Protein AF-A0A4U9HST6-F1 (afdb_monomer)

pLDDT: mean 80.11, std 18.67, range [31.17, 98.44]

Sequence (121 aa):
MITGSPAMVTERLPWSEQAAEWLRQAMAIRLPIFGVCYGHQLLAHALGGEVGYHPQGMEVGTLEIELLPAGASDRRLMTLPPRFKANLIHAQSVLTPPPAPRCWPARRRMTTRSCAMVIMR

Mean predicted aligned error: 6.37 Å

InterPro domains:
  IPR017926 Glutamine amidotransferase [PF00117] (2-91)
  IPR029062 Class I glutamine amidotransferase-like [G3DSA:3.40.50.880] (1-117)
  IPR029062 Class I glutamine amidotransferase-like [SSF52317] (2-99)
  IPR044992 Glutamine amidotransferase domain containing protein ChyE-like [PTHR42695] (1-100)
  IPR044992 Glutamine amidotransferase domain containing protein ChyE-like [cd01741] (1-99)

Radius of gyration: 13.78 Å; Cα contacts (8 Å, |Δi|>4): 216; chains: 1; bounding box: 35×29×34 Å

Organism: Serratia rubidaea (NCBI:txid61652)

Structure (mmCIF, N/CA/C/O backbone):
data_AF-A0A4U9HST6-F1
#
_entry.id   AF-A0A4U9HST6-F1
#
loop_
_atom_site.group_PDB
_atom_site.id
_atom_site.type_symbol
_atom_site.label_atom_id
_atom_site.label_alt_id
_atom_site.label_comp_id
_atom_site.label_asym_id
_atom_site.label_entity_id
_atom_site.label_seq_id
_atom_site.pdbx_PDB_ins_code
_atom_site.Cartn_x
_atom_site.Cartn_y
_atom_site.Cartn_z
_atom_site.occupancy
_atom_site.B_iso_or_equiv
_atom_site.auth_seq_id
_atom_site.auth_comp_id
_atom_site.auth_asym_id
_atom_site.auth_atom_id
_atom_site.pdbx_PDB_model_num
ATOM 1 N N . MET A 1 1 ? -12.885 1.704 -2.859 1.00 89.38 1 MET A N 1
ATOM 2 C CA . MET A 1 1 ? -11.508 1.982 -3.328 1.00 89.38 1 MET A CA 1
ATOM 3 C C . MET A 1 1 ? -10.830 2.872 -2.302 1.00 89.38 1 MET A C 1
ATOM 5 O O . MET A 1 1 ? -11.487 3.789 -1.835 1.00 89.38 1 MET A O 1
ATOM 9 N N . ILE A 1 2 ? -9.572 2.594 -1.954 1.00 93.38 2 ILE A N 1
ATOM 10 C CA . ILE A 1 2 ? -8.730 3.388 -1.047 1.00 93.38 2 ILE A CA 1
ATOM 11 C C . ILE A 1 2 ? -7.495 3.839 -1.828 1.00 93.38 2 ILE A C 1
ATOM 13 O O . ILE A 1 2 ? -6.776 3.012 -2.396 1.00 93.38 2 ILE A O 1
ATOM 17 N N . THR A 1 3 ? -7.287 5.146 -1.904 1.00 93.62 3 THR A N 1
ATOM 18 C CA . THR A 1 3 ? -6.256 5.781 -2.733 1.00 93.62 3 THR A CA 1
ATOM 19 C C . THR A 1 3 ? -4.921 5.927 -1.999 1.00 93.62 3 THR A C 1
ATOM 21 O O . THR A 1 3 ? -4.765 5.504 -0.853 1.00 93.62 3 THR A O 1
ATOM 24 N N . GLY A 1 4 ? -3.955 6.559 -2.673 1.00 92.06 4 GLY A N 1
ATOM 25 C CA . GLY A 1 4 ? -2.746 7.072 -2.037 1.00 92.06 4 GLY A CA 1
ATOM 26 C C . GLY A 1 4 ? -3.027 8.239 -1.079 1.00 92.06 4 GLY A C 1
ATOM 27 O O . GLY A 1 4 ? -4.101 8.842 -1.114 1.00 92.06 4 GLY A O 1
ATOM 28 N N . SER A 1 5 ? -2.034 8.549 -0.251 1.00 94.38 5 SER A N 1
ATOM 29 C CA . SER A 1 5 ? -1.986 9.674 0.684 1.00 94.38 5 SER A CA 1
ATOM 30 C C . SER A 1 5 ? -0.523 10.109 0.834 1.00 94.38 5 SER A C 1
ATOM 32 O O . SER A 1 5 ? 0.354 9.250 0.707 1.00 94.38 5 SER A O 1
ATOM 34 N N . PRO A 1 6 ? -0.231 11.397 1.098 1.00 93.56 6 PRO A N 1
ATOM 35 C CA . PRO A 1 6 ? 1.113 11.826 1.488 1.00 93.56 6 PRO A CA 1
ATOM 36 C C . PRO A 1 6 ? 1.511 11.352 2.896 1.00 93.56 6 PRO A C 1
ATOM 38 O O . PRO A 1 6 ? 2.682 11.443 3.251 1.00 93.56 6 PRO A O 1
ATOM 41 N N . ALA A 1 7 ? 0.552 10.876 3.697 1.00 96.31 7 ALA A N 1
ATOM 42 C CA . ALA A 1 7 ? 0.805 10.371 5.039 1.00 96.31 7 ALA A CA 1
ATOM 43 C C . ALA A 1 7 ? 1.462 8.987 5.025 1.00 96.31 7 ALA A C 1
ATOM 45 O O . ALA A 1 7 ? 1.279 8.196 4.094 1.00 96.31 7 ALA A O 1
ATOM 46 N N . MET A 1 8 ? 2.161 8.676 6.108 1.00 97.00 8 MET A N 1
ATOM 47 C CA . MET A 1 8 ? 2.812 7.391 6.323 1.00 97.00 8 MET A CA 1
ATOM 48 C C . MET A 1 8 ? 1.984 6.553 7.297 1.00 97.00 8 MET A C 1
ATOM 50 O O . MET A 1 8 ? 1.543 7.035 8.339 1.00 97.00 8 MET A O 1
ATOM 54 N N . VAL A 1 9 ? 1.794 5.265 7.006 1.00 97.25 9 VAL A N 1
ATOM 55 C CA . VAL A 1 9 ? 1.046 4.362 7.906 1.00 97.25 9 VAL A CA 1
ATOM 56 C C . VAL A 1 9 ? 1.717 4.290 9.282 1.00 97.25 9 VAL A C 1
ATOM 58 O O . VAL A 1 9 ? 1.038 4.213 10.303 1.00 97.25 9 VAL A O 1
ATOM 61 N N . THR A 1 10 ? 3.048 4.392 9.329 1.00 97.62 10 THR A N 1
ATOM 62 C CA . THR A 1 10 ? 3.818 4.379 10.584 1.00 97.62 10 THR A CA 1
ATOM 63 C C . THR A 1 10 ? 3.621 5.614 11.456 1.00 97.62 10 THR A C 1
ATOM 65 O O . THR A 1 10 ? 3.970 5.561 12.630 1.00 97.62 10 THR A O 1
ATOM 68 N N . GLU A 1 11 ? 3.082 6.716 10.927 1.00 97.81 11 GLU A N 1
ATOM 69 C CA . GLU A 1 11 ? 2.760 7.897 11.744 1.00 97.81 11 GLU A CA 1
ATOM 70 C C . GLU A 1 11 ? 1.567 7.639 12.668 1.00 97.81 11 GLU A C 1
ATOM 72 O O . GLU A 1 11 ? 1.387 8.365 13.642 1.00 97.81 11 GLU A O 1
ATOM 77 N N . ARG A 1 12 ? 0.751 6.612 12.375 1.00 97.31 12 ARG A N 1
ATOM 78 C CA . ARG A 1 12 ? -0.414 6.206 13.181 1.00 97.31 12 ARG A CA 1
ATOM 79 C C . ARG A 1 12 ? -1.334 7.375 13.540 1.00 97.31 12 ARG A C 1
ATOM 81 O O . ARG A 1 12 ? -1.856 7.467 14.651 1.00 97.31 12 ARG A O 1
ATOM 88 N N . LEU A 1 13 ? -1.530 8.284 12.584 1.00 98.38 13 LEU A N 1
ATOM 89 C CA . LEU A 1 13 ? -2.403 9.441 12.763 1.00 98.38 13 LEU A CA 1
ATOM 90 C C . LEU A 1 13 ? -3.819 8.976 13.154 1.00 98.38 13 LEU A C 1
ATOM 92 O O . LEU A 1 13 ? -4.282 7.961 12.627 1.00 98.38 13 LEU A O 1
ATOM 96 N N . PRO A 1 14 ? -4.557 9.708 14.012 1.00 98.44 14 PRO A N 1
ATOM 97 C CA . PRO A 1 14 ? -5.857 9.250 14.508 1.00 98.44 14 PRO A CA 1
ATOM 98 C C . PRO A 1 14 ? -6.851 8.866 13.405 1.00 98.44 14 PRO A C 1
ATOM 100 O O . PRO A 1 14 ? -7.544 7.859 13.522 1.00 98.44 14 PRO A O 1
ATOM 103 N N . TRP A 1 15 ? -6.893 9.625 12.308 1.00 97.69 15 TRP A N 1
ATOM 104 C CA . TRP A 1 15 ? -7.747 9.323 11.156 1.00 97.69 15 TRP A CA 1
ATOM 105 C C . TRP A 1 15 ? -7.286 8.070 10.391 1.00 97.69 15 TRP A C 1
ATOM 107 O O . TRP A 1 15 ? -8.117 7.358 9.835 1.00 97.69 15 TRP A O 1
ATOM 117 N N . SER A 1 16 ? -5.979 7.783 10.375 1.00 98.06 16 SER A N 1
ATOM 118 C CA . SER A 1 16 ? -5.385 6.610 9.719 1.00 98.06 16 SER A CA 1
ATOM 119 C C . SER A 1 16 ? -5.770 5.344 10.478 1.00 98.06 16 SER A C 1
ATOM 121 O O . SER A 1 16 ? -6.227 4.374 9.882 1.00 98.06 16 SER A O 1
ATOM 123 N N . GLU A 1 17 ? -5.675 5.372 11.807 1.00 98.38 17 GLU A N 1
ATOM 124 C CA . GLU A 1 17 ? -6.099 4.255 12.660 1.00 98.38 17 GLU A CA 1
ATOM 125 C C . GLU A 1 17 ? -7.620 4.039 12.604 1.00 98.38 17 GLU A C 1
ATOM 127 O O . GLU A 1 17 ? -8.079 2.900 12.523 1.00 98.38 17 GLU A O 1
ATOM 132 N N . GLN A 1 18 ? -8.411 5.118 12.562 1.00 98.31 18 GLN A N 1
ATOM 133 C CA . GLN A 1 18 ? -9.863 5.035 12.352 1.00 98.31 18 GLN A CA 1
ATOM 134 C C . GLN A 1 18 ? -10.210 4.441 10.980 1.00 98.31 18 GLN A C 1
ATOM 136 O O . GLN A 1 18 ? -11.097 3.595 10.879 1.00 98.31 18 GLN A O 1
ATOM 141 N N . ALA A 1 19 ? -9.490 4.829 9.925 1.00 97.62 19 ALA A N 1
ATOM 142 C CA . ALA A 1 19 ? -9.664 4.252 8.597 1.00 97.62 19 ALA A CA 1
ATOM 143 C C . ALA A 1 19 ? -9.261 2.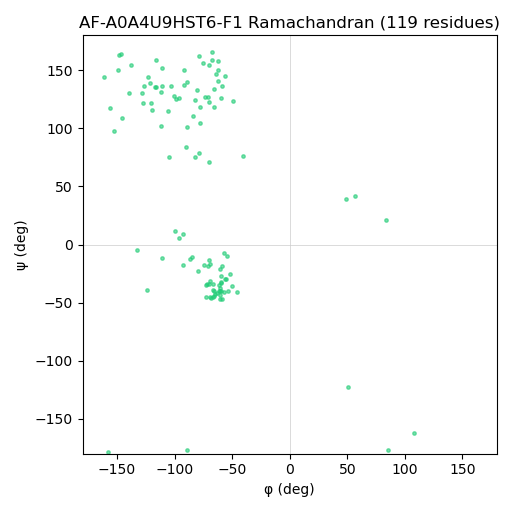767 8.564 1.00 97.62 19 ALA A C 1
ATOM 145 O O . ALA A 1 19 ? -9.964 1.962 7.954 1.00 97.62 19 ALA A O 1
ATOM 146 N N . ALA A 1 20 ? -8.183 2.377 9.252 1.00 96.94 20 ALA A N 1
ATOM 147 C CA . ALA A 1 20 ? -7.809 0.972 9.414 1.00 96.94 20 ALA A CA 1
ATOM 148 C C . ALA A 1 20 ? -8.909 0.176 10.130 1.00 96.94 20 ALA A C 1
ATOM 150 O O . ALA A 1 20 ? -9.215 -0.944 9.725 1.00 96.94 20 ALA A O 1
ATOM 151 N N . GLU A 1 21 ? -9.539 0.754 11.153 1.00 97.56 21 GLU A N 1
ATOM 152 C CA . GLU A 1 21 ? -10.661 0.123 11.848 1.00 97.56 21 GLU A CA 1
ATOM 153 C C . GLU A 1 21 ? -11.890 -0.029 10.948 1.00 97.56 21 GLU A C 1
ATOM 155 O O . GLU A 1 21 ? -12.461 -1.116 10.854 1.00 97.56 21 GLU A O 1
ATOM 160 N N . TRP A 1 22 ? -12.239 1.009 10.190 1.00 96.75 22 TRP A N 1
ATOM 161 C CA . TRP A 1 22 ? -13.295 0.916 9.186 1.00 96.75 22 TRP A CA 1
ATOM 162 C C . TRP A 1 22 ? -13.008 -0.184 8.151 1.00 96.75 22 TRP A C 1
ATOM 164 O O . TRP A 1 22 ? -13.904 -0.953 7.801 1.00 96.75 22 TRP A O 1
ATOM 174 N N . LEU A 1 23 ? -11.752 -0.328 7.705 1.00 94.19 23 LEU A N 1
ATOM 175 C CA . LEU A 1 23 ? -11.354 -1.407 6.796 1.00 94.19 23 LEU A CA 1
ATOM 176 C C . LEU A 1 23 ? -11.568 -2.791 7.417 1.00 94.19 23 LEU A C 1
ATOM 178 O O . LEU A 1 23 ? -12.052 -3.686 6.722 1.00 94.19 23 LEU A O 1
ATOM 182 N N . ARG A 1 24 ? -11.275 -2.978 8.711 1.00 92.69 24 ARG A N 1
ATOM 183 C CA . ARG A 1 24 ? -11.549 -4.249 9.412 1.00 92.69 24 ARG A CA 1
ATOM 184 C C . ARG A 1 24 ? -13.041 -4.575 9.405 1.00 92.69 24 ARG A C 1
ATOM 186 O O . ARG A 1 24 ? -13.409 -5.713 9.116 1.00 92.69 24 ARG A O 1
ATOM 193 N N . GLN A 1 25 ? -13.893 -3.585 9.662 1.00 94.38 25 GLN A N 1
ATOM 194 C CA . GLN A 1 25 ? -15.351 -3.748 9.656 1.00 94.38 25 GLN A CA 1
ATOM 195 C C . GLN A 1 25 ? -15.886 -4.053 8.252 1.00 94.38 25 GLN A C 1
ATOM 197 O O . GLN A 1 25 ? -16.662 -4.991 8.068 1.00 94.38 25 GLN A O 1
ATOM 202 N N . ALA A 1 26 ? -15.419 -3.320 7.241 1.00 91.88 26 ALA A N 1
ATOM 203 C CA . ALA A 1 26 ? -15.775 -3.550 5.846 1.00 91.88 26 ALA A CA 1
ATOM 204 C C . ALA A 1 26 ? -15.350 -4.954 5.371 1.00 91.88 26 ALA A C 1
ATOM 206 O O . ALA A 1 26 ? -16.093 -5.634 4.663 1.00 91.88 26 ALA A O 1
ATOM 207 N N . MET A 1 27 ? -14.192 -5.440 5.815 1.00 86.69 27 MET A N 1
ATOM 208 C CA . MET A 1 27 ? -13.758 -6.807 5.537 1.00 86.69 27 MET A CA 1
ATOM 209 C C . MET A 1 27 ? -14.572 -7.869 6.278 1.00 86.69 27 MET A C 1
ATOM 211 O O . MET A 1 27 ? -14.810 -8.939 5.719 1.00 86.69 27 MET A O 1
ATOM 215 N N . ALA A 1 28 ? -15.036 -7.591 7.499 1.00 88.44 28 ALA A N 1
ATOM 216 C CA . ALA A 1 28 ? -15.884 -8.515 8.253 1.00 88.44 28 ALA A CA 1
ATOM 217 C C . ALA A 1 28 ? -17.194 -8.834 7.508 1.00 88.44 28 A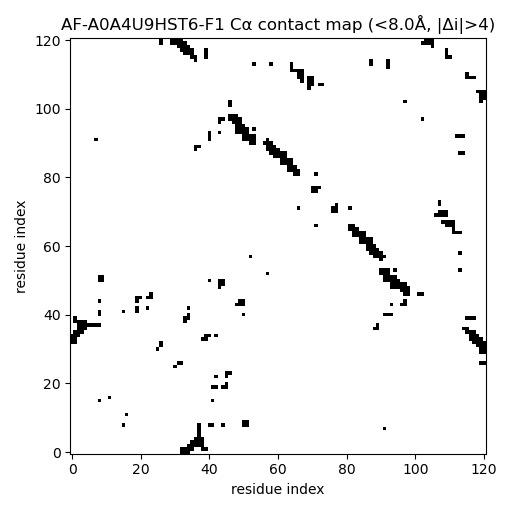LA A C 1
ATOM 219 O O . ALA A 1 28 ? -17.684 -9.962 7.574 1.00 88.44 28 ALA A O 1
ATOM 220 N N . ILE A 1 29 ? -17.715 -7.872 6.739 1.00 89.56 29 ILE A N 1
ATOM 221 C CA . ILE A 1 29 ? -18.903 -8.043 5.887 1.00 89.56 29 ILE A CA 1
ATOM 222 C C . ILE A 1 29 ? -18.576 -8.451 4.444 1.00 89.56 29 ILE A C 1
ATOM 224 O O . ILE A 1 29 ? -19.473 -8.468 3.604 1.00 89.56 29 ILE A O 1
ATOM 228 N N . ARG A 1 30 ? -17.314 -8.797 4.144 1.00 84.81 30 ARG A N 1
A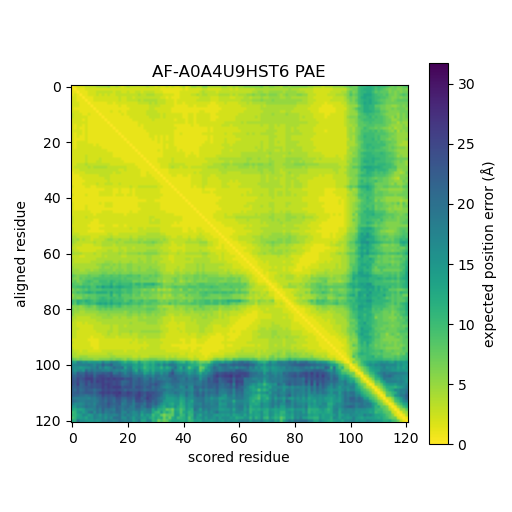TOM 229 C CA . ARG A 1 30 ? -16.854 -9.187 2.797 1.00 84.81 30 ARG A CA 1
ATOM 230 C C . ARG A 1 30 ? -17.141 -8.106 1.747 1.00 84.81 30 ARG A C 1
ATOM 232 O O . ARG A 1 30 ? -17.609 -8.384 0.644 1.00 84.81 30 ARG A O 1
ATOM 239 N N . LEU A 1 31 ? -16.919 -6.841 2.109 1.00 86.12 31 LEU A N 1
ATOM 240 C CA . LEU A 1 31 ? -16.974 -5.752 1.142 1.00 86.12 31 LEU A CA 1
ATOM 241 C C . LEU A 1 31 ? -15.724 -5.818 0.250 1.00 86.12 31 LEU A C 1
ATOM 243 O O . LEU A 1 31 ? -14.607 -5.802 0.776 1.00 86.12 31 LEU A O 1
ATOM 247 N N . PRO A 1 32 ? -15.864 -5.828 -1.087 1.00 83.38 32 PRO A N 1
ATOM 248 C CA . PRO A 1 32 ? -14.705 -5.813 -1.960 1.00 83.38 32 PRO A CA 1
ATOM 249 C C . PRO A 1 32 ? -13.926 -4.499 -1.847 1.00 83.38 32 PRO A C 1
ATOM 251 O O . PRO A 1 32 ? -14.437 -3.424 -2.171 1.00 83.38 32 PRO A O 1
ATOM 254 N N . ILE A 1 33 ? -12.666 -4.580 -1.418 1.00 86.19 33 ILE A N 1
ATOM 255 C CA . ILE A 1 33 ? -11.793 -3.417 -1.221 1.00 86.19 33 ILE A CA 1
ATOM 256 C C . ILE A 1 33 ? -10.619 -3.488 -2.185 1.00 86.19 33 ILE A C 1
ATOM 258 O O . ILE A 1 33 ? -9.976 -4.522 -2.349 1.00 86.19 33 ILE A O 1
ATOM 262 N N . PHE A 1 34 ? -10.339 -2.337 -2.788 1.00 84.69 34 PHE A N 1
ATOM 263 C CA . PHE A 1 34 ? -9.207 -2.098 -3.664 1.00 84.69 34 PHE A CA 1
ATOM 264 C C . PHE A 1 34 ? -8.327 -1.001 -3.076 1.00 84.69 34 PHE A C 1
ATOM 266 O O . PHE A 1 34 ? -8.810 0.126 -2.944 1.00 84.69 34 PHE A O 1
ATOM 273 N N . GLY A 1 35 ? -7.084 -1.327 -2.717 1.00 87.75 35 GLY A N 1
ATOM 274 C CA . GLY A 1 35 ? -6.106 -0.381 -2.172 1.00 87.75 35 GLY A CA 1
ATOM 275 C C . GLY A 1 35 ? -4.958 -0.102 -3.144 1.00 87.75 35 GLY A C 1
ATOM 276 O O . GLY A 1 35 ? -4.423 -1.035 -3.745 1.00 87.75 35 GLY A O 1
ATOM 277 N N . VAL A 1 36 ? -4.569 1.170 -3.273 1.00 87.75 36 VAL A N 1
ATOM 278 C CA . VAL A 1 36 ? -3.452 1.633 -4.120 1.00 87.75 36 VAL A CA 1
ATOM 279 C C . VAL A 1 36 ? -2.486 2.477 -3.287 1.00 87.75 36 VAL A C 1
ATOM 281 O O . VAL A 1 36 ? -2.931 3.339 -2.534 1.00 87.75 36 VAL A O 1
ATOM 284 N N . CYS A 1 37 ? -1.172 2.265 -3.442 1.00 88.94 37 CYS A N 1
ATOM 285 C CA . CYS A 1 37 ? -0.128 2.959 -2.669 1.00 88.94 37 CYS A CA 1
ATOM 286 C C . CYS A 1 37 ? -0.418 2.893 -1.149 1.00 88.94 37 CYS A C 1
ATOM 288 O O . CYS A 1 37 ? -0.623 1.794 -0.633 1.00 88.94 37 CYS A O 1
ATOM 290 N N . TYR A 1 38 ? -0.521 4.031 -0.451 1.00 94.56 38 TYR A N 1
ATOM 291 C CA . TYR A 1 38 ? -0.918 4.108 0.963 1.00 94.56 38 TYR A CA 1
ATOM 292 C C . TYR A 1 38 ? -2.143 3.239 1.289 1.00 94.56 38 TYR A C 1
ATOM 294 O O . TYR A 1 38 ? -2.149 2.536 2.293 1.00 94.56 38 TYR A O 1
ATOM 302 N N . GLY A 1 39 ? -3.157 3.194 0.420 1.00 93.69 39 GLY A N 1
ATOM 303 C CA . GLY A 1 39 ? -4.351 2.384 0.649 1.00 93.69 39 GLY A CA 1
ATOM 304 C C . GLY A 1 39 ? -4.081 0.879 0.747 1.00 93.69 39 GLY A C 1
ATOM 305 O O . GLY A 1 39 ? -4.729 0.199 1.541 1.00 93.69 39 GLY A O 1
ATOM 306 N N . HIS A 1 40 ? -3.117 0.337 -0.011 1.00 89.88 40 HIS A N 1
ATOM 307 C CA . HIS A 1 40 ? -2.736 -1.074 0.145 1.00 89.88 40 HIS A CA 1
ATOM 308 C C . HIS A 1 40 ? -1.948 -1.298 1.437 1.00 89.88 40 HIS A C 1
ATOM 310 O O . HIS A 1 40 ? -2.072 -2.351 2.060 1.00 89.88 40 HIS A O 1
ATOM 316 N N . GLN A 1 41 ? -1.131 -0.319 1.832 1.00 93.38 41 GLN A N 1
ATOM 317 C CA . GLN A 1 41 ? -0.309 -0.385 3.037 1.00 93.38 41 GLN A CA 1
ATOM 318 C C . GLN A 1 41 ? -1.212 -0.354 4.268 1.00 93.38 41 GLN A C 1
ATOM 320 O O . GLN A 1 41 ? -1.104 -1.208 5.144 1.00 93.38 41 GLN A O 1
ATOM 325 N N . LEU A 1 42 ? -2.183 0.561 4.281 1.00 95.56 42 LEU A N 1
ATOM 326 C CA . LEU A 1 42 ? -3.191 0.656 5.325 1.00 95.56 42 LEU A CA 1
ATOM 327 C C . LEU A 1 42 ? -4.013 -0.632 5.429 1.00 95.56 42 LEU A C 1
ATOM 329 O O . LEU A 1 42 ? -4.288 -1.094 6.531 1.00 95.56 42 LEU A O 1
ATOM 333 N N . LEU A 1 43 ? -4.357 -1.251 4.296 1.00 92.44 43 LEU A N 1
ATOM 334 C CA . LEU A 1 43 ? -5.050 -2.538 4.282 1.00 92.44 43 LEU A CA 1
ATOM 335 C C . LEU A 1 43 ? -4.191 -3.668 4.870 1.00 92.44 43 LEU A C 1
ATOM 337 O O . LEU A 1 43 ? -4.691 -4.471 5.655 1.00 92.44 43 LEU A O 1
ATOM 341 N N . ALA A 1 44 ? -2.900 -3.726 4.532 1.00 91.00 44 ALA A N 1
ATOM 342 C CA . ALA A 1 44 ? -1.978 -4.687 5.134 1.00 91.00 44 ALA A CA 1
ATOM 343 C C . ALA A 1 44 ? -1.875 -4.477 6.651 1.00 91.00 44 ALA A C 1
ATOM 345 O O . ALA A 1 44 ? -2.029 -5.435 7.407 1.00 91.00 44 ALA A O 1
ATOM 346 N N . HIS A 1 45 ? -1.708 -3.228 7.092 1.00 94.06 45 HIS A N 1
ATOM 347 C CA . HIS A 1 45 ? -1.674 -2.851 8.504 1.00 94.06 45 HIS A CA 1
ATOM 348 C C . HIS A 1 45 ? -2.966 -3.232 9.243 1.00 94.06 45 HIS A C 1
ATOM 350 O O . HIS A 1 45 ? -2.919 -3.867 10.298 1.00 94.06 45 HIS A O 1
ATOM 356 N N . ALA A 1 46 ? -4.134 -2.933 8.664 1.00 93.50 46 ALA A N 1
ATOM 357 C CA . ALA A 1 46 ? -5.435 -3.279 9.236 1.00 93.50 46 ALA A CA 1
ATOM 358 C C . ALA A 1 46 ? -5.568 -4.788 9.514 1.00 93.50 46 ALA A C 1
ATOM 360 O O . ALA A 1 46 ? -6.241 -5.185 10.469 1.00 93.50 46 ALA A O 1
ATOM 361 N N . LEU A 1 47 ? -4.884 -5.619 8.724 1.00 89.31 47 LEU A N 1
ATOM 362 C CA . LEU A 1 47 ? -4.917 -7.078 8.811 1.00 89.31 47 LEU A CA 1
ATOM 363 C C . LEU A 1 47 ? -3.782 -7.701 9.621 1.00 89.31 47 LEU A C 1
ATOM 365 O O . LEU A 1 47 ? -3.692 -8.930 9.685 1.00 89.31 47 LEU A O 1
ATOM 369 N N . GLY A 1 48 ? -2.953 -6.879 10.263 1.00 89.94 48 GLY A N 1
ATOM 370 C CA . GLY A 1 48 ? -1.823 -7.337 11.069 1.00 89.94 48 GLY A CA 1
ATOM 371 C C . GLY A 1 48 ? -0.565 -7.633 10.253 1.00 89.94 48 GLY A C 1
ATOM 372 O O . GLY A 1 48 ? 0.273 -8.411 10.695 1.00 89.94 48 GLY A O 1
ATOM 373 N N . GLY A 1 49 ? -0.452 -7.063 9.054 1.00 89.81 49 GLY A N 1
ATOM 374 C CA . GLY A 1 49 ? 0.814 -6.942 8.342 1.00 89.81 49 GLY A CA 1
ATOM 375 C C . GLY A 1 49 ? 1.651 -5.789 8.895 1.00 89.81 49 GLY A C 1
ATOM 376 O O . GLY A 1 49 ? 1.147 -4.884 9.562 1.00 89.81 49 GLY A O 1
ATOM 377 N N . GLU A 1 50 ? 2.936 -5.815 8.583 1.00 91.88 50 GLU A N 1
ATOM 378 C CA . GLU A 1 5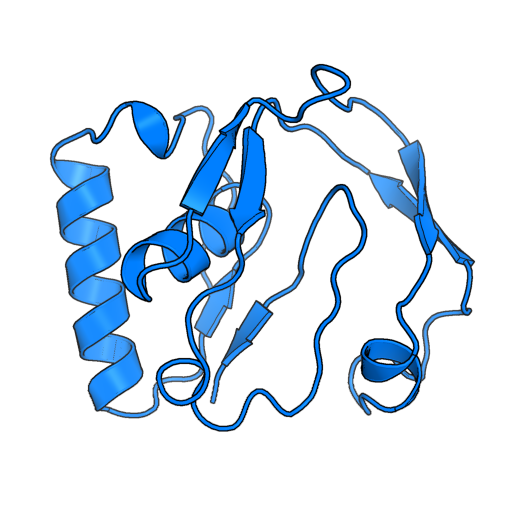0 ? 3.904 -4.801 8.976 1.00 91.88 50 GLU A CA 1
ATOM 379 C C . GLU A 1 50 ? 4.172 -3.857 7.805 1.00 91.88 50 GLU A C 1
ATOM 381 O O . GLU A 1 50 ? 4.505 -4.293 6.700 1.00 91.88 50 GLU A O 1
ATOM 386 N N . VAL A 1 51 ? 4.038 -2.557 8.059 1.00 94.00 51 VAL A N 1
ATOM 387 C CA . VAL A 1 51 ? 4.371 -1.493 7.110 1.00 94.00 51 VAL A CA 1
ATOM 388 C C . VAL A 1 51 ? 5.494 -0.660 7.698 1.00 94.00 51 VAL A C 1
ATOM 390 O O . VAL A 1 51 ? 5.439 -0.280 8.865 1.00 94.00 51 VAL A O 1
ATOM 393 N N . GLY A 1 52 ? 6.484 -0.343 6.875 1.00 94.88 52 GLY A N 1
ATOM 394 C CA . GLY A 1 52 ? 7.598 0.509 7.259 1.00 94.88 52 GLY A CA 1
ATOM 395 C C . GLY A 1 52 ? 8.269 1.128 6.046 1.00 94.88 52 GLY A C 1
ATOM 396 O O . GLY A 1 52 ? 7.837 0.921 4.910 1.00 94.88 52 GLY A O 1
ATOM 397 N N . TYR A 1 53 ? 9.322 1.908 6.285 1.00 94.56 53 TYR A N 1
ATOM 398 C CA . TYR A 1 53 ? 10.118 2.483 5.205 1.00 94.56 53 TYR A CA 1
ATOM 399 C C . TYR A 1 53 ? 10.695 1.388 4.312 1.00 94.56 53 TYR A C 1
ATOM 401 O O . TYR A 1 53 ? 11.160 0.356 4.797 1.00 94.56 53 TYR A O 1
ATOM 409 N N . HIS A 1 54 ? 10.627 1.606 3.000 1.00 88.44 54 HIS A N 1
ATOM 410 C CA . HIS A 1 54 ? 11.143 0.658 2.028 1.00 88.44 54 HIS A CA 1
ATOM 411 C C . HIS A 1 54 ? 12.654 0.462 2.269 1.00 88.44 54 HIS A C 1
ATOM 413 O O . HIS A 1 54 ? 13.386 1.457 2.312 1.00 88.44 54 HIS A O 1
ATOM 419 N N . PRO A 1 55 ? 13.151 -0.782 2.438 1.00 86.88 55 PRO A N 1
ATOM 420 C CA . PRO A 1 55 ? 14.533 -1.029 2.865 1.00 86.88 55 PRO A CA 1
ATOM 421 C C . PRO A 1 55 ? 15.608 -0.480 1.920 1.00 86.88 55 PRO A C 1
ATOM 423 O O . PRO A 1 55 ? 16.748 -0.291 2.332 1.00 86.88 55 PRO A O 1
ATOM 426 N N . GLN A 1 56 ? 15.259 -0.234 0.654 1.00 87.06 56 GLN A N 1
ATOM 427 C CA . GLN A 1 56 ? 16.168 0.310 -0.362 1.00 87.06 56 GLN A CA 1
ATOM 428 C C . GLN A 1 56 ? 15.981 1.822 -0.576 1.00 87.06 56 GLN A C 1
ATOM 430 O O . GLN A 1 56 ? 16.510 2.379 -1.532 1.00 87.06 56 GLN A O 1
ATOM 435 N N . GLY A 1 57 ? 15.228 2.487 0.302 1.00 89.31 57 GLY A N 1
ATOM 436 C CA . GLY A 1 57 ? 14.859 3.891 0.161 1.00 89.31 57 GLY A CA 1
ATOM 437 C C . GLY A 1 57 ? 13.609 4.098 -0.694 1.00 89.31 57 GLY A C 1
ATOM 438 O O . GLY A 1 57 ? 12.951 3.144 -1.112 1.00 89.31 57 GLY A O 1
ATOM 439 N N . MET A 1 58 ? 13.268 5.371 -0.904 1.00 90.19 58 MET A N 1
ATOM 440 C CA . MET A 1 58 ? 12.078 5.795 -1.641 1.00 90.19 58 MET A CA 1
ATOM 441 C C . MET A 1 58 ? 12.161 5.395 -3.115 1.00 90.19 58 MET A C 1
ATOM 443 O O . MET A 1 58 ? 13.161 5.652 -3.783 1.00 90.19 58 MET A O 1
ATOM 447 N N . GLU A 1 59 ? 11.075 4.839 -3.637 1.00 88.25 59 GLU A N 1
ATOM 448 C CA . GLU A 1 59 ? 10.933 4.539 -5.058 1.00 88.25 59 GLU A CA 1
ATOM 449 C C . GLU A 1 59 ? 10.129 5.650 -5.735 1.00 88.25 59 GLU A C 1
ATOM 451 O O . GLU A 1 59 ? 9.026 5.985 -5.294 1.00 88.25 59 GLU A O 1
ATOM 456 N N . VAL A 1 60 ? 10.697 6.240 -6.794 1.00 91.06 60 VAL A N 1
ATOM 457 C CA . VAL A 1 60 ? 10.103 7.356 -7.545 1.00 91.06 60 VAL A CA 1
ATOM 458 C C . VAL A 1 60 ? 10.324 7.167 -9.043 1.00 91.06 60 VAL A C 1
ATOM 460 O O . VAL A 1 60 ? 11.451 6.966 -9.490 1.00 91.06 60 VAL A O 1
ATOM 463 N N . GLY A 1 61 ? 9.253 7.298 -9.823 1.00 89.69 61 GLY A N 1
ATOM 464 C CA . GLY A 1 61 ? 9.290 7.306 -11.285 1.00 89.69 61 GLY A CA 1
ATOM 465 C C . GLY A 1 61 ? 8.722 6.037 -11.913 1.00 89.69 61 GLY A C 1
ATOM 466 O O . GLY A 1 61 ? 7.964 5.293 -11.294 1.00 89.69 61 GLY A O 1
ATOM 467 N N . THR A 1 62 ? 9.053 5.816 -13.183 1.00 90.31 62 THR A N 1
ATOM 468 C CA . THR A 1 62 ? 8.603 4.646 -13.941 1.00 90.31 62 THR A CA 1
ATOM 469 C C . THR A 1 62 ? 9.594 3.502 -13.756 1.00 90.31 62 THR A C 1
ATOM 471 O O . THR A 1 62 ? 10.650 3.474 -14.390 1.00 90.31 62 THR A O 1
ATOM 474 N N . LEU A 1 63 ? 9.245 2.554 -12.891 1.00 83.62 63 LEU A N 1
ATOM 475 C CA . LEU A 1 63 ? 10.100 1.436 -12.499 1.00 83.62 63 LEU A CA 1
ATOM 476 C C . LEU A 1 63 ? 9.550 0.119 -13.041 1.00 83.62 63 LEU A C 1
ATOM 478 O O . LEU A 1 63 ? 8.351 -0.024 -13.286 1.00 83.62 63 LEU A O 1
ATOM 482 N N . GLU A 1 64 ? 10.443 -0.840 -13.268 1.00 85.62 64 GLU A N 1
ATOM 483 C CA . GLU A 1 64 ? 10.047 -2.184 -13.675 1.00 85.62 64 GLU A CA 1
ATOM 484 C C . GLU A 1 64 ? 9.599 -2.994 -12.459 1.00 85.62 64 GLU A C 1
ATOM 486 O O . GLU A 1 64 ? 10.274 -3.021 -11.432 1.00 85.62 64 GLU A O 1
ATOM 491 N N . ILE A 1 65 ? 8.463 -3.669 -12.595 1.00 81.50 65 ILE A N 1
ATOM 492 C CA . ILE A 1 65 ? 7.910 -4.561 -11.588 1.00 81.50 65 ILE A CA 1
ATOM 493 C C . ILE A 1 65 ? 7.711 -5.957 -12.158 1.00 81.50 65 ILE A C 1
ATOM 495 O O . ILE A 1 65 ? 7.346 -6.137 -13.321 1.00 81.50 65 ILE A O 1
ATOM 499 N N . GLU A 1 66 ? 7.946 -6.947 -11.304 1.00 79.75 66 GLU A N 1
ATOM 500 C CA . GLU A 1 66 ? 7.839 -8.363 -11.631 1.00 79.75 66 GLU A CA 1
ATOM 501 C C . GLU A 1 66 ? 6.667 -8.997 -10.877 1.00 79.75 66 GLU A C 1
ATOM 503 O O . GLU A 1 66 ? 6.506 -8.826 -9.663 1.00 79.75 66 GLU A O 1
ATOM 508 N N . LEU A 1 67 ? 5.836 -9.740 -11.605 1.00 73.31 67 LEU A N 1
ATOM 509 C CA . LEU A 1 67 ? 4.781 -10.552 -11.022 1.00 73.31 67 LEU A CA 1
ATOM 510 C C . LEU A 1 67 ? 5.392 -11.742 -10.288 1.00 73.31 67 LEU A C 1
ATOM 512 O O . LEU A 1 67 ? 6.098 -12.560 -10.868 1.00 73.31 67 LEU A O 1
ATOM 516 N N . LEU A 1 68 ? 5.014 -11.914 -9.023 1.00 73.31 68 LEU A N 1
ATOM 517 C CA . LEU A 1 68 ? 5.255 -13.182 -8.347 1.00 73.31 68 LEU A CA 1
ATOM 518 C C . LEU A 1 68 ? 4.506 -14.341 -9.025 1.00 73.31 68 LEU A C 1
ATOM 520 O O . LEU A 1 68 ? 3.431 -14.122 -9.593 1.00 73.31 68 LEU A O 1
ATOM 524 N N . PRO A 1 69 ? 4.958 -15.597 -8.823 1.00 72.81 69 PRO A N 1
ATOM 525 C CA . PRO A 1 69 ? 4.257 -16.788 -9.311 1.00 72.81 69 PRO A CA 1
ATOM 526 C C . PRO A 1 69 ? 2.767 -16.821 -8.941 1.00 72.81 69 PRO A C 1
ATOM 528 O O . PRO A 1 69 ? 1.919 -17.234 -9.729 1.00 72.81 69 PRO A O 1
ATOM 531 N N . ALA A 1 70 ? 2.420 -16.325 -7.751 1.00 69.31 70 ALA A N 1
ATOM 532 C CA . ALA A 1 70 ? 1.035 -16.244 -7.308 1.00 69.31 70 ALA A CA 1
ATOM 533 C C . ALA A 1 70 ? 0.193 -15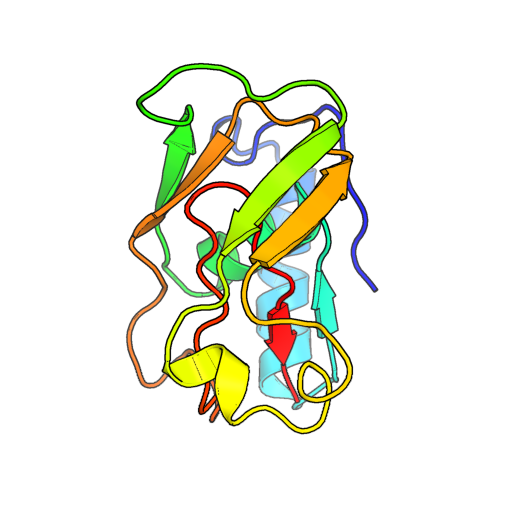.249 -8.138 1.00 69.31 70 ALA A C 1
ATOM 535 O O . ALA A 1 70 ? -0.982 -15.523 -8.393 1.00 69.31 70 ALA A O 1
ATOM 536 N N . GLY A 1 71 ? 0.792 -14.149 -8.607 1.00 67.06 71 GLY A N 1
ATOM 537 C CA . GLY A 1 71 ? 0.157 -13.150 -9.470 1.00 67.06 71 GLY A CA 1
ATOM 538 C C . GLY A 1 71 ? -0.070 -13.640 -10.901 1.00 67.06 71 GLY A C 1
ATOM 539 O O . GLY A 1 71 ? -1.113 -13.341 -11.471 1.00 67.06 71 GLY A O 1
ATOM 540 N N . ALA A 1 72 ? 0.826 -14.474 -11.443 1.00 68.88 72 ALA A N 1
ATOM 541 C CA . ALA A 1 72 ? 0.687 -15.046 -12.792 1.00 68.88 72 ALA A CA 1
ATOM 542 C C . ALA A 1 72 ? -0.594 -15.882 -12.967 1.00 68.88 72 ALA A C 1
ATOM 544 O O . ALA A 1 72 ? -1.138 -15.998 -14.061 1.00 68.88 72 ALA A O 1
ATOM 545 N N . SER A 1 73 ? -1.101 -16.450 -11.872 1.00 71.06 73 SER A N 1
ATOM 546 C CA . SER A 1 73 ? -2.345 -17.214 -11.884 1.00 71.06 73 SER A CA 1
ATOM 547 C C . SER A 1 73 ? -3.601 -16.347 -11.686 1.00 71.06 73 SER A C 1
ATOM 549 O O . SER A 1 73 ? -4.714 -16.845 -11.851 1.00 71.06 73 SER A O 1
ATOM 551 N N . ASP A 1 74 ? -3.497 -15.077 -11.284 1.00 72.50 74 ASP A N 1
ATOM 552 C CA . ASP A 1 74 ? -4.666 -14.238 -10.983 1.00 72.50 74 ASP A CA 1
ATOM 553 C C . ASP A 1 74 ? -5.338 -13.725 -12.264 1.00 72.50 74 ASP A C 1
ATOM 555 O O . ASP A 1 74 ? -4.753 -12.942 -13.004 1.00 72.50 74 ASP A O 1
ATOM 559 N N . ARG A 1 75 ? -6.611 -14.085 -12.488 1.00 74.25 75 ARG A N 1
ATOM 560 C CA . ARG A 1 75 ? -7.411 -13.647 -13.652 1.00 74.25 75 ARG A CA 1
ATOM 561 C C . ARG A 1 75 ? -7.430 -12.133 -13.872 1.00 74.25 75 ARG A C 1
ATOM 563 O O . ARG A 1 75 ? -7.672 -11.703 -14.992 1.00 74.25 75 ARG A O 1
ATOM 570 N N . ARG A 1 76 ? -7.218 -11.333 -12.827 1.00 73.06 76 ARG A N 1
ATOM 571 C CA . ARG A 1 76 ? -7.181 -9.864 -12.895 1.00 73.06 76 ARG A CA 1
ATOM 572 C C . ARG A 1 76 ? -5.841 -9.334 -13.405 1.00 73.06 76 ARG A C 1
ATOM 574 O O . ARG A 1 76 ? -5.785 -8.213 -13.889 1.00 73.06 76 ARG A O 1
ATOM 581 N N . LEU A 1 77 ? -4.784 -10.131 -13.266 1.00 73.38 77 LEU A N 1
ATOM 582 C CA . LEU A 1 77 ? -3.405 -9.797 -13.622 1.00 73.38 77 LEU A CA 1
ATOM 583 C C . LEU A 1 77 ? -2.901 -10.601 -14.825 1.00 73.38 77 LEU A C 1
ATOM 585 O O . LEU A 1 77 ? -1.868 -10.257 -15.379 1.00 73.38 77 LEU A O 1
ATOM 589 N N . MET A 1 78 ? -3.629 -11.635 -15.258 1.00 72.81 78 MET A N 1
ATOM 590 C CA . MET A 1 78 ? -3.269 -12.506 -16.385 1.00 72.81 78 MET A CA 1
ATOM 591 C C . MET A 1 78 ? -3.088 -11.770 -17.721 1.00 72.81 78 MET A C 1
ATOM 593 O O . MET A 1 78 ? -2.488 -12.323 -18.635 1.00 72.81 78 MET A O 1
ATOM 597 N N . THR A 1 79 ? -3.609 -10.548 -17.859 1.00 82.62 79 THR A N 1
ATOM 598 C CA . THR A 1 79 ? -3.396 -9.706 -19.047 1.00 82.62 79 THR A CA 1
ATOM 599 C C . THR A 1 79 ? -2.095 -8.903 -18.990 1.00 82.62 79 THR A C 1
ATOM 601 O O . THR A 1 79 ? -1.721 -8.292 -19.987 1.00 82.62 79 THR A O 1
ATOM 604 N N . LEU A 1 80 ? -1.425 -8.856 -17.836 1.00 81.00 80 LEU A N 1
ATOM 605 C CA . LEU A 1 80 ? -0.147 -8.174 -17.661 1.00 81.00 80 LEU A CA 1
ATOM 606 C C . LEU A 1 80 ? 0.999 -9.141 -17.981 1.00 81.00 80 LEU A C 1
ATOM 608 O O . LEU A 1 80 ? 0.940 -10.311 -17.594 1.00 81.00 80 LEU A O 1
ATOM 612 N N . PRO A 1 81 ? 2.064 -8.676 -18.654 1.00 85.00 81 PRO A N 1
ATOM 613 C CA . PRO A 1 81 ? 3.244 -9.501 -18.844 1.00 85.00 81 PRO A CA 1
ATOM 614 C C . PRO A 1 81 ? 3.946 -9.746 -17.492 1.00 85.00 81 PRO A C 1
ATOM 616 O O . PRO A 1 81 ? 3.778 -8.960 -16.556 1.00 85.00 81 PRO A O 1
ATOM 619 N N . PRO A 1 82 ? 4.772 -10.805 -17.374 1.00 81.81 82 PRO A N 1
ATOM 620 C CA . PRO A 1 82 ? 5.475 -11.133 -16.129 1.00 81.81 82 PRO A CA 1
ATOM 621 C C . PRO A 1 82 ? 6.332 -9.991 -15.573 1.00 81.81 82 PRO A C 1
ATOM 623 O O . PRO A 1 82 ? 6.498 -9.885 -14.362 1.00 81.81 82 PRO A O 1
ATOM 626 N N . ARG A 1 83 ? 6.853 -9.132 -16.456 1.00 82.94 83 ARG A N 1
ATOM 627 C CA . ARG A 1 83 ? 7.576 -7.903 -16.125 1.00 82.94 83 ARG A CA 1
ATOM 628 C C . ARG A 1 83 ? 6.965 -6.752 -16.905 1.00 82.94 83 ARG A C 1
ATOM 630 O O . ARG A 1 83 ? 6.777 -6.868 -18.116 1.00 82.94 83 ARG A O 1
ATOM 637 N N . PHE A 1 84 ? 6.656 -5.657 -16.228 1.00 82.56 84 PHE A N 1
ATOM 638 C CA . PHE A 1 84 ? 6.130 -4.446 -16.855 1.00 82.56 84 PHE A CA 1
ATOM 639 C C . PHE A 1 84 ? 6.575 -3.203 -16.100 1.00 82.56 84 PHE A C 1
ATOM 641 O O . PHE A 1 84 ? 7.002 -3.275 -14.953 1.00 82.56 84 PHE A O 1
ATOM 648 N N . LYS A 1 85 ? 6.461 -2.044 -16.747 1.00 84.56 85 LYS A N 1
ATOM 649 C CA . LYS A 1 85 ? 6.770 -0.757 -16.127 1.00 84.56 85 LYS A CA 1
ATOM 650 C C . LYS A 1 85 ? 5.525 -0.149 -15.487 1.00 84.56 85 LYS A C 1
ATOM 652 O O . LYS A 1 85 ? 4.458 -0.147 -16.099 1.00 84.56 85 LYS A O 1
ATOM 657 N N . ALA A 1 86 ? 5.675 0.397 -14.287 1.00 85.50 86 ALA A N 1
ATOM 658 C CA . ALA A 1 86 ? 4.627 1.106 -13.563 1.00 85.50 86 ALA A CA 1
ATOM 659 C C . ALA A 1 86 ? 5.181 2.366 -12.889 1.00 85.50 86 ALA A C 1
ATOM 661 O O . ALA A 1 86 ? 6.367 2.454 -12.578 1.00 85.50 86 ALA A O 1
ATOM 662 N N . ASN A 1 87 ? 4.308 3.346 -12.662 1.00 89.19 87 ASN A N 1
ATOM 663 C CA . ASN A 1 87 ? 4.665 4.559 -11.935 1.00 89.19 87 ASN A CA 1
ATOM 664 C C . ASN A 1 87 ? 4.588 4.307 -10.430 1.00 89.19 87 ASN A C 1
ATOM 666 O O . ASN A 1 87 ? 3.535 3.913 -9.921 1.00 89.19 87 ASN A O 1
ATOM 670 N N . LEU A 1 88 ? 5.691 4.567 -9.735 1.00 87.12 88 LEU A N 1
ATOM 671 C CA . LEU A 1 88 ? 5.834 4.409 -8.296 1.00 87.12 88 LEU A CA 1
ATOM 672 C C . LEU A 1 88 ? 6.210 5.745 -7.656 1.00 87.12 88 LEU A C 1
ATOM 674 O O . LEU A 1 88 ? 6.998 6.516 -8.201 1.00 87.12 88 LEU A O 1
ATOM 678 N N . ILE A 1 89 ? 5.600 6.017 -6.507 1.00 90.56 89 ILE A N 1
ATOM 679 C CA . ILE A 1 89 ? 5.982 7.098 -5.601 1.00 90.56 89 ILE A CA 1
ATOM 680 C C . ILE A 1 89 ? 5.580 6.701 -4.182 1.00 90.56 89 ILE A C 1
ATOM 682 O O . ILE A 1 89 ? 4.415 6.804 -3.799 1.00 90.56 89 ILE A O 1
ATOM 686 N N . HIS A 1 90 ? 6.530 6.181 -3.411 1.00 88.75 90 HIS A N 1
ATOM 687 C CA . HIS A 1 90 ? 6.304 5.830 -2.010 1.00 88.75 90 HIS A CA 1
ATOM 688 C C . HIS A 1 90 ? 7.622 5.703 -1.248 1.00 88.75 90 HIS A C 1
ATOM 690 O O . HIS A 1 90 ? 8.626 5.217 -1.764 1.00 88.75 90 HIS A O 1
ATOM 696 N N . ALA A 1 91 ? 7.597 6.117 0.018 1.00 92.75 91 ALA A N 1
ATOM 697 C CA . ALA A 1 91 ? 8.703 5.900 0.947 1.00 92.75 91 ALA A CA 1
ATOM 698 C C . ALA A 1 91 ? 8.534 4.609 1.763 1.00 92.75 91 ALA A C 1
ATOM 700 O O . ALA A 1 91 ? 9.498 4.128 2.350 1.00 92.75 91 ALA A O 1
ATOM 701 N N . GLN A 1 92 ? 7.315 4.059 1.819 1.00 92.69 92 GLN A N 1
ATOM 702 C CA . GLN A 1 92 ? 6.969 2.890 2.627 1.00 92.69 92 GLN A CA 1
ATOM 703 C C . GLN A 1 92 ? 6.537 1.702 1.787 1.00 92.69 92 GLN A C 1
ATOM 705 O O . GLN A 1 92 ? 6.122 1.853 0.642 1.00 92.69 92 GLN A O 1
ATOM 710 N N . SER A 1 93 ? 6.629 0.518 2.376 1.00 90.94 93 SER A N 1
ATOM 711 C CA . SER A 1 93 ? 6.234 -0.750 1.774 1.00 90.94 93 SER A CA 1
ATOM 712 C C . SER A 1 93 ? 5.685 -1.695 2.839 1.00 90.94 93 SER A C 1
ATOM 714 O O . SER A 1 93 ? 5.885 -1.488 4.039 1.00 90.94 93 SER A O 1
ATOM 716 N N . VAL A 1 94 ? 4.983 -2.739 2.400 1.00 90.06 94 VAL A N 1
ATOM 717 C CA . VAL A 1 94 ? 4.593 -3.843 3.280 1.00 90.06 94 VAL A CA 1
ATOM 718 C C . VAL A 1 94 ? 5.816 -4.734 3.476 1.00 90.06 94 VAL A C 1
ATOM 720 O O . VAL A 1 94 ? 6.187 -5.479 2.570 1.00 90.06 94 VAL A O 1
ATOM 723 N N . LEU A 1 95 ? 6.434 -4.644 4.651 1.00 87.88 95 LEU A N 1
ATOM 724 C CA . LEU A 1 95 ? 7.620 -5.421 5.018 1.00 87.88 95 LEU A CA 1
ATOM 725 C C . LEU A 1 95 ? 7.244 -6.880 5.277 1.00 87.88 95 LEU A C 1
ATOM 727 O O . LEU A 1 95 ? 7.866 -7.801 4.747 1.00 87.88 95 LEU A O 1
ATOM 731 N N . THR A 1 96 ? 6.157 -7.070 6.026 1.00 86.75 96 THR A N 1
ATOM 732 C CA . THR A 1 96 ? 5.626 -8.387 6.371 1.00 86.75 96 THR A CA 1
ATOM 733 C C . THR A 1 96 ? 4.145 -8.441 6.002 1.00 86.75 96 THR A C 1
ATOM 735 O O . THR A 1 96 ? 3.358 -7.623 6.481 1.00 86.75 96 THR A O 1
ATOM 738 N N . PRO A 1 97 ? 3.705 -9.380 5.148 1.00 81.88 97 PRO A N 1
ATOM 739 C CA . PRO A 1 97 ? 2.294 -9.500 4.806 1.00 81.88 97 PRO A CA 1
ATOM 740 C C . PRO A 1 97 ? 1.472 -10.023 5.998 1.00 81.88 97 PRO A C 1
ATOM 742 O O . PRO A 1 97 ? 2.002 -10.761 6.831 1.00 81.88 97 PRO A O 1
ATOM 745 N N . PRO A 1 98 ? 0.166 -9.710 6.060 1.00 82.44 98 PRO A N 1
ATOM 746 C CA . PRO A 1 98 ? -0.701 -10.187 7.133 1.00 82.44 98 PRO A CA 1
ATOM 747 C C . PRO A 1 98 ? -0.817 -11.726 7.163 1.00 82.44 98 PRO A C 1
ATOM 749 O O . PRO A 1 98 ? -0.754 -12.378 6.112 1.00 82.44 98 PRO A O 1
ATOM 752 N N . PRO A 1 99 ? -1.029 -12.331 8.348 1.00 76.81 99 PRO A N 1
ATOM 753 C CA . PRO A 1 99 ? -1.100 -13.782 8.510 1.00 76.81 99 PRO A CA 1
ATOM 754 C C . PRO A 1 99 ? -2.291 -14.412 7.764 1.00 76.81 99 PRO A C 1
ATOM 756 O O . PRO A 1 99 ? -3.381 -13.842 7.655 1.00 76.81 99 PRO A O 1
ATOM 759 N N . ALA A 1 100 ? -2.089 -15.635 7.267 1.00 54.59 100 ALA A N 1
ATOM 760 C CA . ALA A 1 100 ? -3.075 -16.422 6.524 1.00 54.59 100 ALA A CA 1
ATOM 761 C C . ALA A 1 100 ? -4.042 -17.151 7.485 1.00 54.59 100 ALA A C 1
ATOM 763 O O . ALA A 1 100 ? -3.864 -18.335 7.753 1.00 54.59 100 ALA A O 1
ATOM 764 N N . PRO A 1 101 ? -5.010 -16.441 8.094 1.00 52.06 101 PRO A N 1
ATOM 765 C CA . PRO A 1 101 ? -6.366 -16.490 7.528 1.00 52.06 101 PRO A CA 1
ATOM 766 C C . PRO A 1 101 ? -7.041 -15.117 7.378 1.00 52.06 101 PRO A C 1
ATOM 768 O O . PRO A 1 101 ? -8.133 -15.034 6.820 1.00 52.06 101 PRO A O 1
ATOM 771 N N . ARG A 1 102 ? -6.407 -14.029 7.840 1.00 52.78 102 ARG A N 1
ATOM 772 C CA . ARG A 1 102 ? -6.943 -12.658 7.701 1.00 52.78 102 ARG A CA 1
ATOM 773 C C . ARG A 1 102 ? -6.808 -12.129 6.272 1.00 52.78 102 ARG A C 1
ATOM 775 O O . ARG A 1 102 ? -7.556 -11.250 5.864 1.00 52.78 102 ARG A O 1
ATOM 782 N N . CYS A 1 103 ? -5.955 -12.764 5.472 1.00 47.53 103 CYS A N 1
ATOM 783 C CA . CYS A 1 103 ? -6.080 -12.790 4.017 1.00 47.53 103 CYS A CA 1
ATOM 784 C C . CYS A 1 103 ? -7.297 -13.652 3.588 1.00 47.53 103 CYS A C 1
ATOM 786 O O . CYS A 1 103 ? -7.119 -14.751 3.063 1.00 47.53 103 CYS A O 1
ATOM 788 N N . TRP A 1 104 ? -8.531 -13.188 3.824 1.00 35.06 104 TRP A N 1
ATOM 789 C CA . TRP A 1 104 ? -9.778 -13.838 3.369 1.00 35.06 104 TRP A CA 1
ATOM 790 C C . TRP A 1 104 ? -9.701 -14.176 1.874 1.00 35.06 104 TRP A C 1
ATOM 792 O O . TRP A 1 104 ? -9.431 -13.252 1.111 1.00 35.06 104 TRP A O 1
ATOM 802 N N . PRO A 1 105 ? -9.892 -15.445 1.440 1.00 32.28 105 PRO A N 1
ATOM 803 C CA . PRO A 1 105 ? -9.014 -16.140 0.491 1.00 32.28 105 PRO A CA 1
ATOM 804 C C . PRO A 1 105 ? -8.543 -15.247 -0.663 1.00 32.28 105 PRO A C 1
ATOM 806 O O . PRO A 1 105 ? -8.956 -15.384 -1.817 1.00 32.28 105 PRO A O 1
ATOM 809 N N . ALA A 1 106 ? -7.590 -14.372 -0.358 1.00 34.81 106 ALA A N 1
ATOM 810 C CA . ALA A 1 106 ? -6.774 -13.691 -1.326 1.00 34.81 106 ALA A CA 1
ATOM 811 C C . ALA A 1 106 ? -5.766 -14.766 -1.693 1.00 34.81 106 ALA A C 1
ATOM 813 O O . ALA A 1 106 ? -4.676 -14.838 -1.135 1.00 34.81 106 ALA A O 1
ATOM 814 N N . ARG A 1 107 ? -6.181 -15.704 -2.554 1.00 31.17 107 ARG A N 1
ATOM 815 C CA . ARG A 1 107 ? -5.377 -16.879 -2.922 1.00 31.17 107 ARG A CA 1
ATOM 816 C C . ARG A 1 107 ? -3.983 -16.498 -3.449 1.00 31.17 107 ARG A C 1
ATOM 818 O O . ARG A 1 107 ? -3.214 -17.396 -3.770 1.00 31.17 107 ARG A O 1
ATOM 825 N N . ARG A 1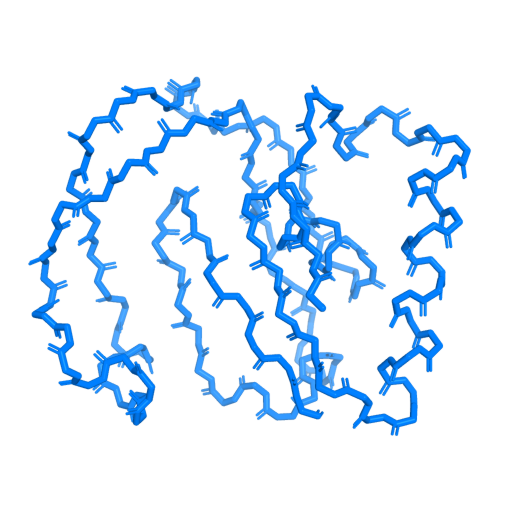 108 ? -3.703 -15.217 -3.715 1.00 40.88 108 ARG A N 1
ATOM 826 C CA . ARG A 1 108 ? -2.703 -14.792 -4.690 1.00 40.88 108 ARG A CA 1
ATOM 827 C C . ARG A 1 108 ? -2.027 -13.505 -4.223 1.00 40.88 108 ARG A C 1
ATOM 829 O O . ARG A 1 108 ? -2.632 -12.440 -4.186 1.00 40.88 108 ARG A O 1
ATOM 836 N N . ARG A 1 109 ? -0.761 -13.646 -3.819 1.00 41.19 109 ARG A N 1
ATOM 837 C CA . ARG A 1 109 ? 0.175 -12.549 -3.554 1.00 41.19 109 ARG A CA 1
ATOM 838 C C . ARG A 1 109 ? 0.556 -11.897 -4.880 1.00 41.19 109 ARG A C 1
ATOM 840 O O . ARG A 1 109 ? 1.143 -12.553 -5.733 1.00 41.19 109 ARG A O 1
ATOM 847 N N . MET A 1 110 ? 0.313 -10.603 -5.010 1.00 37.88 110 MET A N 1
ATOM 848 C CA . MET A 1 110 ? 1.062 -9.753 -5.930 1.00 37.88 110 MET A CA 1
ATOM 849 C C . MET A 1 110 ? 2.018 -8.925 -5.071 1.00 37.88 110 MET A C 1
ATOM 851 O O . MET A 1 110 ? 1.750 -7.769 -4.772 1.00 37.88 110 MET A O 1
ATOM 855 N N . THR A 1 111 ? 3.093 -9.541 -4.575 1.00 42.44 111 THR A N 1
ATOM 856 C CA . THR A 1 111 ? 4.182 -8.768 -3.965 1.00 42.44 111 THR A CA 1
ATOM 857 C C . THR A 1 111 ? 5.169 -8.447 -5.072 1.00 42.44 111 THR A C 1
ATOM 859 O O . THR A 1 111 ? 6.164 -9.142 -5.257 1.00 42.44 111 THR A O 1
ATOM 862 N N . THR A 1 112 ? 4.907 -7.387 -5.829 1.00 38.03 112 THR A N 1
ATOM 863 C CA . THR A 1 112 ? 6.075 -6.648 -6.307 1.00 38.03 112 THR A CA 1
ATOM 864 C C . THR A 1 112 ? 6.748 -6.132 -5.027 1.00 38.03 112 THR A C 1
ATOM 866 O O . THR A 1 112 ? 6.049 -5.813 -4.061 1.00 38.03 112 THR A O 1
ATOM 869 N N . ARG A 1 113 ? 8.081 -6.128 -4.946 1.00 43.28 113 ARG A N 1
ATOM 870 C CA . ARG A 1 113 ? 8.809 -5.648 -3.751 1.00 43.28 113 ARG A CA 1
ATOM 871 C C . ARG A 1 113 ? 8.471 -4.190 -3.372 1.00 43.28 113 ARG A C 1
ATOM 873 O O . ARG A 1 113 ? 8.817 -3.754 -2.286 1.00 43.28 113 ARG A O 1
ATOM 880 N N . SER A 1 114 ? 7.711 -3.515 -4.229 1.00 41.00 114 SER A N 1
ATOM 881 C CA . SER A 1 114 ? 7.559 -2.073 -4.288 1.00 41.00 114 SER A CA 1
ATOM 882 C C . SER A 1 114 ? 6.091 -1.628 -4.171 1.00 41.00 114 SER A C 1
ATOM 884 O O . SER A 1 114 ? 5.770 -0.679 -3.470 1.00 41.00 114 SER A O 1
ATOM 886 N N . CYS A 1 115 ? 5.122 -2.330 -4.771 1.00 41.50 115 CYS A N 1
ATOM 887 C CA . CYS A 1 115 ? 3.720 -1.896 -4.749 1.00 41.50 115 CYS A CA 1
ATOM 888 C C . CYS A 1 115 ? 2.734 -3.056 -4.951 1.00 41.50 115 CYS A C 1
ATOM 890 O O . CYS A 1 115 ? 2.706 -3.702 -6.002 1.00 41.50 115 CYS A O 1
ATOM 892 N N . ALA A 1 116 ? 1.894 -3.326 -3.950 1.00 51.56 116 ALA A N 1
ATOM 893 C CA . ALA A 1 116 ? 0.852 -4.338 -4.058 1.00 51.56 116 ALA A CA 1
ATOM 894 C C . ALA A 1 116 ? -0.485 -3.699 -4.443 1.00 51.56 116 ALA A C 1
ATOM 896 O O . ALA A 1 116 ? -0.999 -2.806 -3.774 1.00 51.56 116 ALA A O 1
ATOM 897 N N . MET A 1 117 ? -1.094 -4.207 -5.504 1.00 48.91 117 MET A N 1
ATOM 898 C CA . MET A 1 117 ? -2.519 -4.048 -5.728 1.00 48.91 117 MET A CA 1
ATOM 899 C C . MET A 1 117 ? -3.225 -5.145 -4.929 1.00 48.91 117 MET A 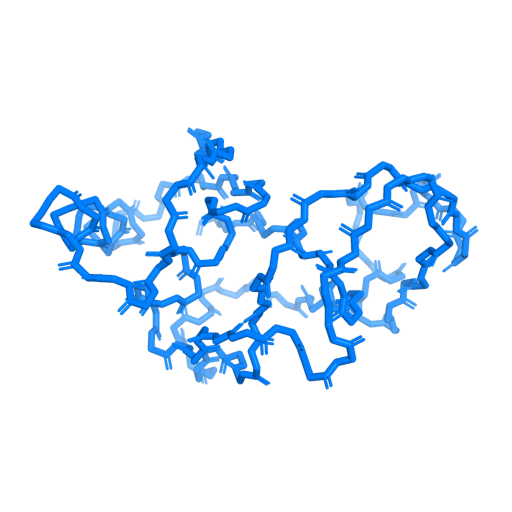C 1
ATOM 901 O O . MET A 1 117 ? -3.107 -6.324 -5.258 1.00 48.91 117 MET A O 1
ATOM 905 N N . VAL A 1 118 ? -3.937 -4.782 -3.864 1.00 50.84 118 VAL A N 1
ATOM 906 C CA . VAL A 1 118 ? -4.683 -5.759 -3.060 1.00 50.84 118 VAL A CA 1
ATOM 907 C C . VAL A 1 118 ? -6.168 -5.607 -3.365 1.00 50.84 118 VAL A C 1
ATOM 909 O O . VAL A 1 118 ? -6.761 -4.564 -3.090 1.00 50.84 118 VAL A O 1
ATOM 912 N N . ILE A 1 119 ? -6.760 -6.650 -3.952 1.00 49.28 119 ILE A N 1
ATOM 913 C CA . 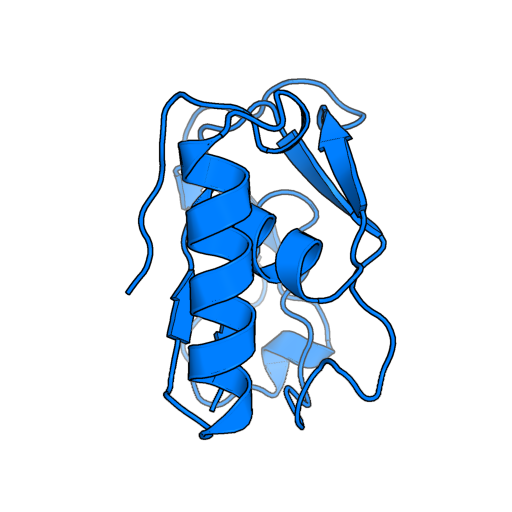ILE A 1 119 ? -8.206 -6.756 -4.169 1.00 49.28 119 ILE A CA 1
ATOM 914 C C . ILE A 1 119 ? -8.743 -7.864 -3.265 1.00 49.28 119 ILE A C 1
ATOM 916 O O . ILE A 1 119 ? -8.622 -9.050 -3.596 1.00 49.28 119 ILE A O 1
ATOM 920 N N . MET A 1 120 ? -9.360 -7.478 -2.151 1.00 51.19 120 MET A N 1
ATOM 921 C CA . MET A 1 120 ? -10.061 -8.408 -1.258 1.00 51.19 120 MET A CA 1
ATOM 922 C C . MET A 1 120 ? -11.538 -8.497 -1.644 1.00 51.19 120 MET A C 1
ATOM 924 O O . MET A 1 120 ? -12.074 -7.562 -2.236 1.00 51.19 120 MET A O 1
ATOM 928 N N . ARG A 1 121 ? -12.158 -9.652 -1.398 1.00 49.62 121 ARG A N 1
ATOM 929 C CA . ARG A 1 121 ? -13.577 -9.941 -1.646 1.00 49.62 121 ARG A CA 1
ATOM 930 C C . ARG A 1 121 ? -14.268 -10.269 -0.344 1.00 49.62 121 ARG A C 1
ATOM 932 O O . ARG A 1 121 ? -13.576 -10.782 0.554 1.00 49.62 121 ARG A O 1
#

Secondary structure (DSSP, 8-state):
-B---SS-GGG--HHHHHHHHHHHHHHHTT--EEE-THHHHHHHHHTT-EEEE-TT--EEEEEEEE--HHHHT-TTTTTS-SEEEEEEEESEEEEEPPPTTTSTT-------SS---EEE-

Solvent-accessible surface area (backbone atoms only — not comparable to full-atom values): 6843 Å² total; per-residue (Å²): 114,37,59,65,59,96,66,57,76,78,70,60,46,73,68,55,52,50,50,25,49,51,50,47,54,41,49,75,71,47,47,68,39,40,18,35,65,44,23,24,40,40,52,32,42,50,46,65,15,41,58,42,69,30,93,88,51,66,45,77,46,80,43,80,43,50,57,31,78,45,24,64,70,33,84,90,44,55,86,54,64,64,62,45,76,45,80,42,78,44,54,53,29,68,77,40,76,39,53,90,70,68,48,50,87,53,87,47,54,40,60,28,96,70,62,42,72,43,71,43,83

Near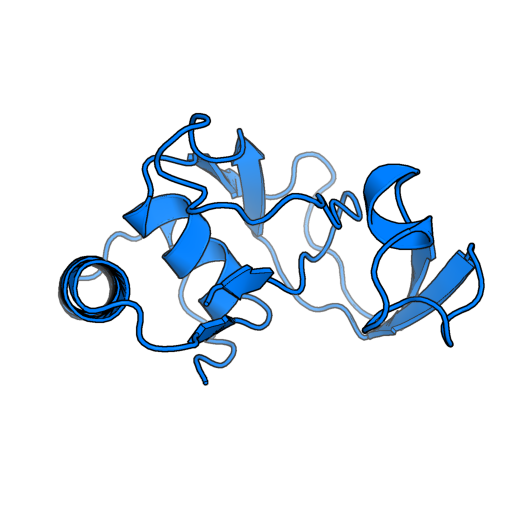est PDB structures (foldseek):
  3m3p-assembly1_A  TM=8.734E-01  e=1.467E-04  Methylobacillus flagellatus KT
  1o1y-assembly1_A  TM=9.029E-01  e=2.020E-04  Thermotoga maritima
  3l7n-assembly1_A  TM=7.268E-01  e=2.296E-04  Streptococcus mutans UA159
  7d54-assembly1_B  TM=6.744E-01  e=8.852E-03  Mycolicibacterium smegmatis
  2vkt-assembly1_A  TM=7.994E-01  e=1.582E-01  Homo sapiens

Foldseek 3Di:
DAEDDPDFCVVVPVVLVVVLVVLLVCVVVQNKDKAWARGVQSPQVSQPFDKDFQPVFWDAAWDKWAFDPLQCPDPVNVVPDRIDIDGATDRMDRPGGHDPPSQPPPVGDRDRVGIGTDTTD